Protein AF-A0A1A7Y3J9-F1 (afdb_monomer_lite)

Organism: NCBI:txid60296

pLDDT: mean 87.9, std 9.24, range [48.62, 97.31]

Radius of gyration: 13.87 Å; chains: 1; bounding box: 32×26×36 Å

Sequence (79 aa):
GSGQYLLLVGAPKEKAISLPKVNETGAVYSCPISTDPADCSRMDLVSSTNPSEIVEGMWLGVTVASQRGQPDGRVLACG

Foldseek 3Di:
DPQFDWDKAWFQQDADDQDPPAGGQTWIWIAGPDPDPPRIDTDDPPNDDDPPDDRHSQRWRPDKDWDPPDRVTDIDIGD

InterPro domains:
  IPR028994 Integrin alpha, N-terminal [G3DSA:2.130.10.130] (1-79)
  IPR028994 Integrin alpha, N-terminal [SSF69318] (7-73)

Structure (mmCIF, N/CA/C/O backbone):
data_AF-A0A1A7Y3J9-F1
#
_entry.id   AF-A0A1A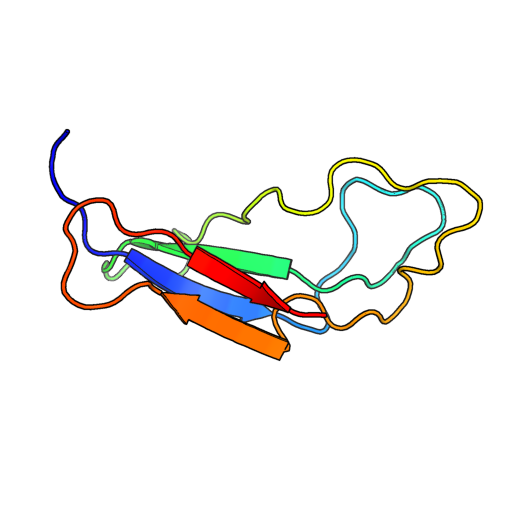7Y3J9-F1
#
loop_
_atom_site.group_PDB
_atom_site.id
_atom_site.type_symbol
_atom_site.label_atom_id
_atom_site.label_alt_id
_atom_site.label_comp_id
_atom_site.label_asym_id
_atom_site.label_entity_id
_atom_site.label_seq_id
_atom_site.pdbx_PDB_ins_code
_atom_site.Cartn_x
_atom_site.Cartn_y
_atom_site.Cartn_z
_atom_site.occupancy
_atom_site.B_iso_or_equiv
_atom_site.auth_seq_id
_atom_site.auth_comp_id
_atom_site.auth_asym_id
_atom_site.auth_atom_id
_atom_site.pdbx_PDB_model_num
ATOM 1 N N . GLY A 1 1 ? -25.082 4.339 7.140 1.00 48.62 1 GLY A N 1
ATOM 2 C CA . GLY A 1 1 ? -24.074 3.297 6.892 1.00 48.62 1 GLY A CA 1
ATOM 3 C C . GLY A 1 1 ? -23.874 2.529 8.174 1.00 48.62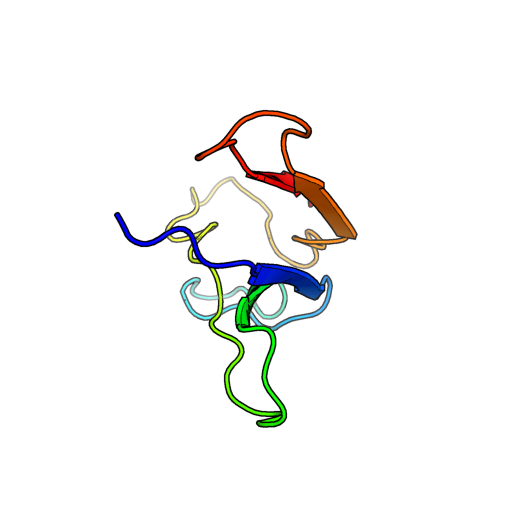 1 GLY A C 1
ATOM 4 O O . GLY A 1 1 ? -23.813 3.152 9.225 1.00 48.62 1 GLY A O 1
ATOM 5 N N . SER A 1 2 ? -23.854 1.201 8.125 1.00 56.62 2 SER A N 1
ATOM 6 C CA . SER A 1 2 ? -23.397 0.397 9.260 1.00 56.62 2 SER A CA 1
ATOM 7 C C . SER A 1 2 ? -21.889 0.593 9.390 1.00 56.62 2 SER A C 1
ATOM 9 O O . SER A 1 2 ? -21.164 0.264 8.454 1.00 56.62 2 SER A O 1
ATOM 11 N N . GLY A 1 3 ? -21.418 1.164 10.500 1.00 65.38 3 GLY A N 1
ATOM 12 C CA . GLY A 1 3 ? -19.982 1.283 10.752 1.00 65.38 3 GLY A CA 1
ATOM 13 C C . GLY A 1 3 ? -19.353 -0.108 10.785 1.00 65.38 3 GLY A C 1
ATOM 14 O O . GLY A 1 3 ? -19.759 -0.944 11.590 1.00 65.38 3 GLY A O 1
ATOM 15 N N . GLN A 1 4 ? -18.403 -0.370 9.889 1.00 78.06 4 GLN A N 1
ATOM 16 C CA . GLN A 1 4 ? -17.644 -1.616 9.858 1.00 78.06 4 GLN A CA 1
ATOM 17 C C . GLN A 1 4 ? -16.187 -1.319 10.192 1.00 78.06 4 GLN A C 1
ATOM 19 O O . GLN A 1 4 ? -15.580 -0.414 9.622 1.00 78.06 4 GLN A O 1
ATOM 24 N N . TYR A 1 5 ? -15.633 -2.078 11.135 1.00 85.94 5 TYR A N 1
ATOM 25 C CA . TYR A 1 5 ? -14.206 -2.040 11.423 1.00 85.94 5 TYR A CA 1
ATOM 26 C C . TYR A 1 5 ? -13.475 -2.866 10.368 1.00 85.94 5 TYR A C 1
ATOM 28 O O . TYR A 1 5 ? -13.773 -4.046 10.183 1.00 85.94 5 TYR A O 1
ATOM 36 N N . LEU A 1 6 ? -12.529 -2.230 9.682 1.00 91.44 6 LEU A N 1
ATOM 37 C CA . LEU A 1 6 ? -11.707 -2.845 8.648 1.00 91.44 6 LEU A CA 1
ATOM 38 C C . LEU A 1 6 ? -10.239 -2.786 9.062 1.00 91.44 6 LEU A C 1
ATOM 40 O O . LEU A 1 6 ? -9.780 -1.791 9.632 1.00 91.44 6 LEU A O 1
ATOM 44 N N . LEU A 1 7 ? -9.499 -3.837 8.732 1.00 92.56 7 LEU A N 1
ATOM 45 C CA . LEU A 1 7 ? -8.046 -3.841 8.739 1.00 92.56 7 LEU A CA 1
ATOM 46 C C . LEU A 1 7 ? -7.544 -3.341 7.380 1.00 92.56 7 LEU A C 1
ATOM 48 O O . LEU A 1 7 ? -7.983 -3.814 6.333 1.00 92.56 7 LEU A O 1
ATOM 52 N N . LEU A 1 8 ? -6.617 -2.387 7.402 1.00 94.81 8 LEU A N 1
ATOM 53 C CA . LEU A 1 8 ? -5.955 -1.876 6.204 1.00 94.81 8 LEU A CA 1
ATOM 54 C C . LEU A 1 8 ? -4.550 -2.467 6.132 1.00 94.81 8 LEU A C 1
ATOM 56 O O . LEU A 1 8 ? -3.783 -2.345 7.089 1.00 94.81 8 LEU A O 1
ATOM 60 N N . VAL A 1 9 ? -4.216 -3.093 5.007 1.00 95.81 9 VAL A N 1
ATOM 61 C CA . VAL A 1 9 ? -2.950 -3.812 4.821 1.00 95.81 9 VAL A CA 1
ATOM 62 C C . VAL A 1 9 ? -2.251 -3.302 3.570 1.00 95.81 9 VAL A C 1
ATOM 64 O O . VAL A 1 9 ? -2.829 -3.286 2.487 1.00 95.81 9 VAL A O 1
ATOM 67 N N . GLY A 1 10 ? -0.997 -2.886 3.716 1.00 96.56 10 GLY A N 1
ATOM 68 C CA . GLY A 1 10 ? -0.137 -2.530 2.593 1.00 96.56 10 GLY A CA 1
ATOM 69 C C . GLY A 1 10 ? 0.592 -3.749 2.026 1.00 96.56 10 GLY A C 1
ATOM 70 O O . GLY A 1 10 ? 1.110 -4.567 2.785 1.00 96.56 10 GLY A O 1
ATOM 71 N N . ALA A 1 11 ? 0.662 -3.855 0.699 1.00 96.69 11 ALA A N 1
ATOM 72 C CA . ALA A 1 11 ? 1.367 -4.909 -0.030 1.00 96.69 11 ALA A CA 1
ATOM 73 C C . ALA A 1 11 ? 2.298 -4.281 -1.090 1.00 96.69 11 ALA A C 1
ATOM 75 O O . ALA A 1 11 ? 1.961 -4.256 -2.275 1.00 96.69 11 ALA A O 1
ATOM 76 N N . PRO A 1 12 ? 3.485 -3.773 -0.699 1.00 95.69 12 PRO A N 1
ATOM 77 C CA . PRO A 1 12 ? 4.323 -2.925 -1.561 1.00 95.69 12 PRO A CA 1
ATOM 78 C C . PRO A 1 12 ? 4.847 -3.614 -2.826 1.00 95.69 12 PRO A C 1
ATOM 80 O O . PRO A 1 12 ? 5.171 -2.954 -3.804 1.00 95.69 12 PRO A O 1
ATOM 83 N N . LYS A 1 13 ? 4.922 -4.948 -2.823 1.00 94.75 13 LYS A N 1
ATOM 84 C CA . LYS A 1 13 ? 5.416 -5.756 -3.950 1.00 94.75 13 LYS A CA 1
ATOM 85 C C . LYS A 1 13 ? 4.307 -6.474 -4.726 1.00 94.75 13 LYS A C 1
ATOM 87 O O . LYS A 1 13 ? 4.578 -7.428 -5.448 1.00 94.75 13 LYS A O 1
ATOM 92 N N . GLU A 1 14 ? 3.054 -6.070 -4.533 1.00 94.50 14 GLU A N 1
ATOM 93 C CA . GLU A 1 14 ? 1.921 -6.666 -5.239 1.00 94.50 14 GLU A CA 1
ATOM 94 C C . GLU A 1 14 ? 1.946 -6.349 -6.741 1.00 94.50 14 GLU A C 1
ATOM 96 O O . GLU A 1 14 ? 2.372 -5.267 -7.173 1.00 94.50 14 GLU A O 1
ATOM 101 N N . LYS A 1 15 ? 1.429 -7.289 -7.538 1.00 91.94 15 LYS A N 1
ATOM 102 C CA . LYS A 1 15 ? 1.358 -7.152 -8.992 1.00 91.94 15 LYS A CA 1
ATOM 103 C C . LYS A 1 15 ? 0.415 -6.032 -9.426 1.00 91.94 15 LYS A C 1
ATOM 105 O O . LYS A 1 15 ? -0.627 -5.781 -8.808 1.00 91.94 15 LYS A O 1
ATOM 110 N N . ALA A 1 16 ? 0.735 -5.396 -10.545 1.00 87.56 16 ALA A N 1
ATOM 111 C CA . ALA A 1 16 ? -0.191 -4.502 -11.227 1.00 87.56 16 ALA A CA 1
ATOM 112 C C . ALA A 1 16 ? -1.362 -5.310 -11.823 1.00 87.56 16 ALA A C 1
ATOM 114 O O . ALA A 1 16 ? -1.153 -6.388 -12.377 1.00 87.56 16 ALA A O 1
ATOM 115 N N . ILE A 1 17 ? -2.595 -4.806 -11.709 1.00 80.94 17 ILE A N 1
ATOM 116 C CA . ILE A 1 17 ? -3.784 -5.430 -12.332 1.00 80.94 17 ILE A CA 1
ATOM 117 C C . ILE A 1 17 ? -4.273 -4.621 -13.538 1.00 80.94 17 ILE A C 1
ATOM 119 O O . ILE A 1 17 ? -4.723 -5.190 -14.527 1.00 80.94 17 ILE A O 1
ATOM 123 N N . SER A 1 18 ? -4.178 -3.296 -13.463 1.00 73.44 18 SER A N 1
ATOM 124 C CA . SER A 1 18 ? -4.842 -2.350 -14.367 1.00 73.44 18 SER A CA 1
ATOM 125 C C . SER A 1 18 ? -3.908 -1.683 -15.381 1.00 73.44 18 SER A C 1
ATOM 127 O O . SER A 1 18 ? -4.379 -0.922 -16.224 1.00 73.44 18 SER A O 1
ATOM 129 N N . LEU A 1 19 ? -2.596 -1.944 -15.328 1.00 77.69 19 LEU A N 1
ATOM 130 C CA . LEU A 1 19 ? -1.605 -1.162 -16.068 1.00 77.69 19 LEU A CA 1
ATOM 131 C C . LEU A 1 19 ? -0.832 -1.998 -17.095 1.00 77.69 19 LEU A C 1
ATOM 133 O O . LEU A 1 19 ? -0.091 -2.910 -16.724 1.00 77.69 19 LEU A O 1
ATOM 137 N N . PRO A 1 20 ? -0.961 -1.692 -18.399 1.00 71.25 20 PRO A N 1
ATOM 138 C CA . PRO A 1 20 ? -0.202 -2.385 -19.426 1.00 71.25 20 PRO A CA 1
ATOM 139 C C . PRO A 1 20 ? 1.288 -2.044 -19.300 1.00 71.25 20 PRO A C 1
ATOM 141 O O . PRO A 1 20 ? 1.653 -0.874 -19.219 1.00 71.25 20 PRO A O 1
ATOM 144 N N . LYS A 1 21 ? 2.149 -3.069 -19.370 1.00 79.38 21 LYS A N 1
ATOM 145 C CA . LYS A 1 21 ? 3.625 -2.974 -19.289 1.00 79.38 21 LYS A CA 1
ATOM 146 C C . LYS A 1 21 ? 4.198 -2.641 -17.904 1.00 79.38 21 LYS A C 1
ATOM 148 O O . LYS A 1 21 ? 5.378 -2.314 -17.827 1.00 79.38 21 LYS A O 1
ATOM 153 N N . VAL A 1 22 ? 3.399 -2.760 -16.847 1.00 84.69 22 VAL A N 1
ATOM 154 C CA . VAL A 1 22 ? 3.860 -2.642 -15.458 1.00 84.69 22 VAL A CA 1
ATOM 155 C C . VAL A 1 22 ? 3.616 -3.980 -14.765 1.00 84.69 22 VAL A C 1
ATOM 157 O O . VAL A 1 22 ? 2.519 -4.524 -14.865 1.00 84.69 22 VAL A O 1
ATOM 160 N N . ASN A 1 23 ? 4.628 -4.539 -14.106 1.00 86.50 23 ASN A N 1
ATOM 161 C CA . ASN A 1 23 ? 4.530 -5.827 -13.417 1.00 86.50 23 ASN A CA 1
ATOM 162 C C . ASN A 1 23 ? 4.253 -5.642 -11.929 1.00 86.50 23 ASN A C 1
ATOM 164 O O . ASN A 1 23 ? 3.347 -6.287 -11.399 1.00 86.50 23 ASN A O 1
ATOM 168 N N . GLU A 1 24 ? 5.004 -4.767 -11.261 1.00 91.94 24 GLU A N 1
ATOM 169 C CA . GLU A 1 24 ? 4.879 -4.507 -9.826 1.00 91.94 24 GLU A CA 1
ATOM 170 C C . GLU A 1 24 ? 4.576 -3.026 -9.582 1.00 91.94 24 GLU A C 1
ATOM 172 O O . GLU A 1 24 ? 5.362 -2.155 -9.938 1.00 91.94 24 GLU A O 1
ATOM 177 N N . THR A 1 25 ? 3.450 -2.731 -8.934 1.00 91.94 25 THR A N 1
ATOM 178 C CA . THR A 1 25 ? 3.119 -1.372 -8.455 1.00 91.94 25 THR A CA 1
ATOM 179 C C . THR A 1 25 ? 3.066 -1.293 -6.939 1.00 91.94 25 THR A C 1
ATOM 181 O O . THR A 1 25 ? 3.237 -0.218 -6.368 1.00 91.94 25 THR A O 1
ATOM 184 N N . GLY A 1 26 ? 2.779 -2.421 -6.289 1.00 94.25 26 GLY A N 1
ATOM 185 C CA . GLY A 1 26 ? 2.223 -2.453 -4.947 1.00 94.25 26 GLY A CA 1
ATOM 186 C C . GLY A 1 26 ? 0.698 -2.315 -4.944 1.00 94.25 26 GLY A C 1
ATOM 187 O O . GLY A 1 26 ? 0.059 -2.061 -5.975 1.00 94.25 26 GLY A O 1
ATOM 188 N N . ALA A 1 27 ? 0.106 -2.521 -3.772 1.00 94.75 27 ALA A N 1
ATOM 189 C CA . ALA A 1 27 ? -1.327 -2.437 -3.536 1.00 94.75 27 ALA A CA 1
ATOM 190 C C . ALA A 1 27 ? -1.637 -2.162 -2.060 1.00 94.75 27 ALA A C 1
ATOM 192 O O . ALA A 1 27 ? -0.799 -2.325 -1.172 1.00 94.75 27 ALA A O 1
ATOM 193 N N . VAL A 1 28 ? -2.891 -1.802 -1.801 1.00 95.94 28 VAL A N 1
ATOM 194 C CA . VAL A 1 28 ? -3.469 -1.763 -0.457 1.00 95.94 28 VAL A CA 1
ATOM 195 C C . VAL A 1 28 ? -4.726 -2.621 -0.458 1.00 95.94 28 VAL A C 1
ATOM 197 O O . VAL A 1 28 ? -5.482 -2.610 -1.429 1.00 95.94 28 VAL A O 1
ATOM 200 N N . TYR A 1 29 ? -4.941 -3.359 0.622 1.00 95.62 29 TYR A N 1
ATOM 201 C CA . TYR A 1 29 ? -6.107 -4.203 0.836 1.00 95.62 29 TYR A CA 1
ATOM 202 C C . TYR A 1 29 ? -6.919 -3.700 2.030 1.00 95.62 29 TYR A C 1
ATOM 204 O O . TYR A 1 29 ? -6.362 -3.253 3.036 1.00 95.62 29 TYR A O 1
ATOM 212 N N . SER A 1 30 ? -8.240 -3.805 1.918 1.00 94.75 30 SER A N 1
ATOM 213 C CA . SER A 1 30 ? -9.186 -3.639 3.018 1.00 94.75 30 SER A CA 1
ATOM 214 C C . SER A 1 30 ? -9.778 -4.999 3.373 1.00 94.75 30 SER A C 1
ATOM 216 O O . SER A 1 30 ? -10.398 -5.634 2.517 1.00 94.75 30 SER A O 1
ATOM 218 N N . CYS A 1 31 ? -9.609 -5.430 4.618 1.00 94.88 31 CYS A N 1
ATOM 219 C CA . CYS A 1 31 ? -10.091 -6.719 5.103 1.00 94.88 31 CYS A CA 1
ATOM 220 C C . CYS A 1 31 ? -11.108 -6.504 6.232 1.00 94.88 31 CYS A C 1
ATOM 222 O O . CYS A 1 31 ? -10.818 -5.754 7.173 1.00 94.88 31 CYS A O 1
ATOM 224 N N . PRO A 1 32 ? -12.292 -7.130 6.180 1.00 94.25 32 PRO A N 1
ATOM 225 C CA . PRO A 1 32 ? -13.153 -7.259 7.347 1.00 94.25 32 PRO A CA 1
ATOM 226 C C . PRO A 1 32 ? -12.409 -7.933 8.506 1.00 94.25 32 PRO A C 1
ATOM 228 O O . PRO A 1 32 ? -11.525 -8.759 8.305 1.00 94.25 32 PRO A O 1
ATOM 231 N N . ILE A 1 33 ? -12.761 -7.592 9.746 1.00 91.12 33 ILE A N 1
ATOM 232 C CA . ILE A 1 33 ? -12.252 -8.335 10.906 1.00 91.12 33 ILE A CA 1
ATOM 233 C C . ILE A 1 33 ? -13.090 -9.609 11.042 1.00 91.12 33 ILE A C 1
ATOM 235 O O . ILE A 1 33 ? -14.138 -9.607 11.691 1.00 91.12 33 ILE A O 1
ATOM 239 N N . SER A 1 34 ? -12.642 -10.681 10.394 1.00 90.56 34 SER A N 1
ATOM 240 C CA . SER A 1 34 ? -13.283 -11.994 10.421 1.00 90.56 34 SER A CA 1
ATOM 241 C C . SER A 1 34 ? -12.248 -13.119 10.577 1.00 90.56 34 SER A C 1
ATOM 243 O O . SER A 1 34 ? -11.046 -12.875 10.672 1.00 90.56 34 SER A O 1
ATOM 245 N N . THR A 1 35 ? -12.718 -14.363 10.680 1.00 92.00 35 THR A N 1
ATOM 246 C CA . THR A 1 35 ? -11.862 -15.560 10.703 1.00 92.00 35 THR A CA 1
ATOM 247 C C . THR A 1 35 ? -11.563 -16.114 9.308 1.00 92.00 35 THR A C 1
ATOM 249 O O . THR A 1 35 ? -10.816 -17.084 9.204 1.00 92.00 35 THR A O 1
ATOM 252 N N . ASP A 1 36 ? -12.182 -15.568 8.259 1.00 93.75 36 ASP A N 1
ATOM 253 C CA . ASP A 1 36 ? -11.934 -15.979 6.879 1.00 93.75 36 ASP A CA 1
ATOM 254 C C . ASP A 1 36 ? -10.616 -15.355 6.389 1.00 93.75 36 ASP A C 1
ATOM 256 O O . ASP A 1 36 ? -10.502 -14.134 6.338 1.00 93.75 36 ASP A O 1
ATOM 260 N N . PRO A 1 37 ? -9.597 -16.153 6.029 1.00 87.06 37 PRO A N 1
ATOM 261 C CA . PRO A 1 37 ? -8.321 -15.621 5.561 1.00 87.06 37 PRO A CA 1
ATOM 262 C C . PRO A 1 37 ? -8.372 -15.022 4.144 1.00 87.06 37 PRO A C 1
ATOM 264 O O . PRO A 1 37 ? -7.375 -14.447 3.705 1.00 87.06 37 PRO A O 1
ATOM 267 N N . ALA A 1 38 ? -9.472 -15.192 3.403 1.00 92.06 38 ALA A N 1
ATOM 268 C CA . ALA A 1 38 ? -9.590 -14.810 1.994 1.00 92.06 38 ALA A CA 1
ATOM 269 C C . ALA A 1 38 ? -10.557 -13.637 1.740 1.00 92.06 38 ALA A C 1
ATOM 2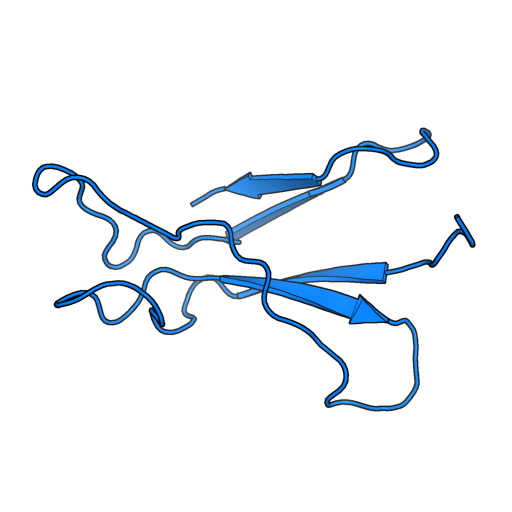71 O O . ALA A 1 38 ? -10.871 -13.345 0.587 1.00 92.06 38 ALA A O 1
ATOM 272 N N . ASP A 1 39 ? -11.016 -12.942 2.783 1.00 93.81 39 ASP A N 1
ATOM 273 C CA . ASP A 1 39 ? -12.016 -11.869 2.684 1.00 93.81 39 ASP A CA 1
ATOM 274 C C . ASP A 1 39 ? -11.429 -10.460 2.429 1.00 93.81 39 ASP A C 1
ATOM 276 O O . ASP A 1 39 ? -12.157 -9.464 2.361 1.00 93.81 39 ASP A O 1
ATOM 280 N N . CYS A 1 40 ? -10.113 -10.362 2.231 1.00 94.44 40 CYS A N 1
ATOM 281 C CA . CYS A 1 40 ? -9.434 -9.122 1.871 1.00 94.44 40 CYS A CA 1
ATOM 282 C C . CYS A 1 40 ? -9.750 -8.688 0.433 1.00 94.44 40 CYS A C 1
AT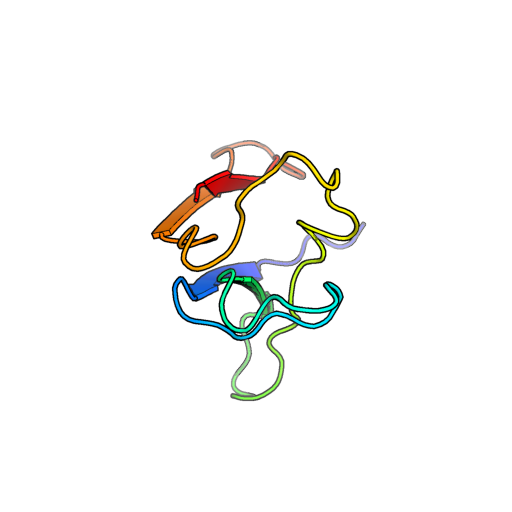OM 284 O O . CYS A 1 40 ? -9.539 -9.423 -0.530 1.00 94.44 40 CYS A O 1
ATOM 286 N N . SER A 1 41 ? -10.163 -7.433 0.271 1.00 94.62 41 SER A N 1
ATOM 287 C CA . SER A 1 41 ? -10.434 -6.824 -1.034 1.00 94.62 41 SER A CA 1
ATOM 288 C C . SER A 1 41 ? -9.366 -5.793 -1.392 1.00 94.62 41 SER A C 1
ATOM 290 O O . SER A 1 41 ? -9.023 -4.940 -0.573 1.00 94.62 41 SER A O 1
ATOM 292 N N . ARG A 1 42 ? -8.831 -5.853 -2.618 1.00 93.25 42 ARG A N 1
ATOM 293 C CA . ARG A 1 42 ? -7.863 -4.863 -3.118 1.00 93.25 42 ARG A CA 1
ATOM 294 C C . ARG A 1 42 ? -8.546 -3.508 -3.313 1.00 93.25 42 ARG A C 1
ATOM 296 O O . ARG A 1 42 ? -9.601 -3.433 -3.936 1.00 93.25 42 ARG A O 1
ATOM 303 N N . MET A 1 43 ? -7.914 -2.441 -2.836 1.00 91.69 43 MET A N 1
ATOM 304 C CA . MET A 1 43 ? -8.352 -1.066 -3.069 1.00 91.69 43 MET A CA 1
ATOM 305 C C . MET A 1 43 ? -7.883 -0.583 -4.447 1.00 91.69 43 MET A C 1
ATOM 307 O O . MET A 1 43 ? -6.714 -0.747 -4.807 1.00 91.69 43 MET A O 1
ATOM 311 N N . ASP A 1 44 ? -8.782 0.042 -5.203 1.00 87.88 44 ASP A N 1
ATOM 312 C CA . ASP A 1 44 ? -8.464 0.637 -6.502 1.00 87.88 44 ASP A CA 1
ATOM 313 C C . ASP A 1 44 ? -7.933 2.068 -6.321 1.00 87.88 44 ASP A C 1
ATOM 315 O O . ASP A 1 44 ? -8.693 3.033 -6.250 1.00 87.88 44 ASP A O 1
ATOM 319 N N . LE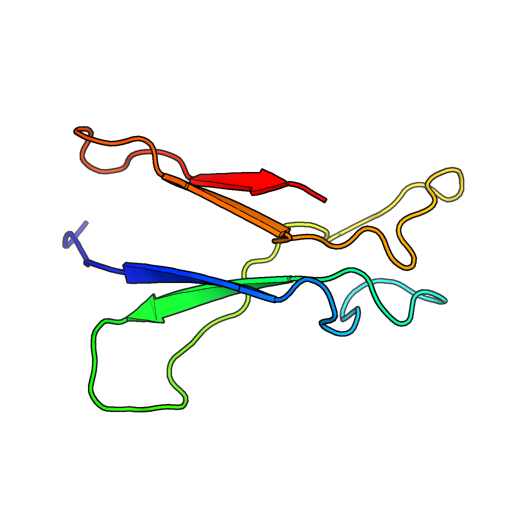U A 1 45 ? -6.613 2.187 -6.145 1.00 85.00 45 LEU A N 1
ATOM 320 C CA . LEU A 1 45 ? -5.920 3.468 -5.934 1.00 85.00 45 LEU A CA 1
ATOM 321 C C . LEU A 1 45 ? -5.190 3.971 -7.186 1.00 85.00 45 LEU A C 1
ATOM 323 O O . LEU A 1 45 ? -4.918 5.163 -7.297 1.00 85.00 45 LEU A O 1
ATOM 327 N N . VAL A 1 46 ? -4.856 3.068 -8.112 1.00 78.94 46 VAL A N 1
ATOM 328 C CA . VAL A 1 46 ? -4.133 3.376 -9.353 1.00 78.94 46 VAL A CA 1
ATOM 329 C C . VAL A 1 46 ? -4.865 2.690 -10.503 1.00 78.94 46 VAL A C 1
ATOM 331 O O . VAL A 1 46 ? -4.578 1.548 -10.866 1.00 78.94 46 VAL A O 1
ATOM 334 N N . SER A 1 47 ? -5.850 3.392 -11.057 1.00 70.69 47 SER A N 1
ATOM 335 C CA . SER A 1 47 ? -6.693 2.901 -12.153 1.00 70.69 47 SER A CA 1
ATOM 336 C C . SER A 1 47 ? -6.215 3.363 -13.534 1.00 70.69 47 SER A C 1
ATOM 338 O O . SER A 1 47 ? -6.526 2.728 -14.540 1.00 70.69 47 SER A O 1
ATOM 340 N N . SER A 1 48 ? -5.415 4.430 -13.598 1.00 72.62 48 SER A N 1
ATOM 341 C CA . SER A 1 48 ? -4.818 4.955 -14.829 1.00 72.62 48 SER A CA 1
ATOM 342 C C . SER A 1 48 ? -3.484 5.628 -14.537 1.00 72.62 48 SER A C 1
ATOM 344 O O . SER A 1 48 ? -3.354 6.284 -13.505 1.00 72.62 48 SER A O 1
ATOM 346 N N . THR A 1 49 ? -2.533 5.531 -15.462 1.00 74.75 49 THR A N 1
ATOM 347 C CA . THR A 1 49 ? -1.277 6.290 -15.413 1.00 74.75 49 THR A CA 1
ATOM 348 C C . THR A 1 49 ? -1.091 7.094 -16.683 1.00 74.75 49 THR A C 1
ATOM 350 O O . THR A 1 49 ? -1.545 6.706 -17.766 1.00 74.75 49 THR A O 1
ATOM 353 N N . ASN A 1 50 ? -0.392 8.217 -16.559 1.00 79.56 50 ASN A N 1
ATOM 354 C CA . ASN A 1 50 ? 0.081 8.933 -17.731 1.00 79.56 50 ASN A CA 1
ATOM 355 C C . ASN A 1 50 ? 1.301 8.206 -18.322 1.00 79.56 50 ASN A C 1
ATOM 357 O O . ASN A 1 50 ? 2.121 7.676 -17.574 1.00 79.56 50 ASN A O 1
ATOM 361 N N . PRO A 1 51 ? 1.502 8.223 -19.652 1.00 75.44 51 PRO A N 1
ATOM 362 C CA . PRO A 1 51 ? 2.657 7.573 -20.280 1.00 75.44 51 PRO A CA 1
ATOM 363 C C . PRO A 1 51 ? 4.022 8.099 -19.806 1.00 75.44 51 PRO A C 1
ATOM 365 O O . PRO A 1 51 ? 5.038 7.445 -20.019 1.00 75.44 51 PRO A O 1
ATOM 368 N N . SER A 1 52 ? 4.053 9.294 -19.212 1.00 82.00 52 SER A N 1
ATOM 369 C CA . SER A 1 52 ? 5.246 9.921 -18.638 1.00 82.00 52 SER A CA 1
ATOM 370 C C . SER A 1 52 ? 5.541 9.500 -17.195 1.00 82.00 52 SER A C 1
ATOM 372 O O . SER A 1 52 ? 6.598 9.848 -16.676 1.00 82.00 52 SER A O 1
ATOM 374 N N . GLU A 1 53 ? 4.618 8.809 -16.525 1.00 83.62 53 GLU A N 1
ATOM 375 C CA . GLU A 1 53 ? 4.764 8.386 -15.131 1.00 83.62 53 GLU A CA 1
ATOM 376 C C . GLU A 1 53 ? 5.442 7.017 -15.047 1.00 83.62 53 GLU A C 1
ATOM 378 O O . GLU A 1 53 ? 5.088 6.077 -15.761 1.00 83.62 53 GLU A O 1
ATOM 383 N N . ILE A 1 54 ? 6.410 6.894 -14.138 1.00 84.31 54 ILE A N 1
ATOM 384 C CA . ILE A 1 54 ? 7.070 5.625 -13.830 1.00 84.31 54 ILE A CA 1
ATOM 385 C C . ILE A 1 54 ? 6.457 5.104 -12.535 1.00 84.31 54 ILE A C 1
ATOM 387 O O . ILE A 1 54 ? 6.706 5.655 -11.468 1.00 84.31 54 ILE A O 1
ATOM 391 N N . VAL A 1 55 ? 5.654 4.049 -12.645 1.00 86.44 55 VAL A N 1
ATOM 392 C CA . VAL A 1 55 ? 4.987 3.409 -11.497 1.00 86.44 55 VAL A CA 1
ATOM 393 C C . VAL A 1 55 ? 5.467 1.976 -11.238 1.00 86.44 55 VAL A C 1
ATOM 395 O O . VAL A 1 55 ? 5.015 1.329 -10.294 1.00 86.44 55 VAL A O 1
ATOM 398 N N . GLU A 1 56 ? 6.381 1.472 -12.073 1.00 88.31 56 GLU A N 1
ATOM 399 C CA . GLU A 1 56 ? 7.044 0.185 -11.852 1.00 88.31 56 GLU A CA 1
ATOM 400 C C . GLU A 1 56 ? 7.902 0.267 -10.591 1.00 88.31 56 GLU A C 1
ATOM 402 O O . GLU A 1 56 ? 8.750 1.151 -10.463 1.00 88.31 56 GLU A O 1
ATOM 407 N N . GLY A 1 57 ? 7.685 -0.657 -9.659 1.00 89.94 57 GLY A N 1
ATOM 408 C CA . GLY A 1 57 ? 8.403 -0.679 -8.393 1.00 89.94 57 GLY A CA 1
ATOM 409 C C . GLY A 1 57 ? 8.155 0.568 -7.541 1.00 89.94 57 GLY A C 1
ATOM 410 O O . GLY A 1 57 ? 9.037 0.947 -6.778 1.00 89.94 57 GLY A O 1
ATOM 411 N N . MET A 1 58 ? 6.977 1.194 -7.644 1.00 91.69 58 MET A N 1
ATOM 412 C CA . MET A 1 58 ? 6.605 2.354 -6.821 1.00 91.69 58 MET A CA 1
ATOM 413 C C . MET A 1 58 ? 6.381 1.995 -5.346 1.00 91.69 58 MET A C 1
ATOM 415 O O . MET A 1 58 ? 6.387 2.871 -4.505 1.00 91.69 58 MET A O 1
ATOM 419 N N . TRP A 1 59 ? 6.194 0.720 -4.993 1.00 94.50 59 TRP A N 1
ATOM 420 C CA . TRP A 1 59 ? 5.988 0.305 -3.596 1.00 94.50 59 TRP A CA 1
ATOM 421 C C . TRP A 1 59 ? 4.716 0.878 -2.953 1.00 94.50 59 TRP A C 1
ATOM 423 O O . TRP A 1 59 ? 4.679 1.175 -1.755 1.00 94.50 59 TRP A O 1
ATOM 433 N N . LEU A 1 60 ? 3.630 0.974 -3.724 1.00 94.25 60 LEU A N 1
ATOM 434 C CA . LEU A 1 60 ? 2.337 1.410 -3.204 1.00 94.25 60 LEU A CA 1
ATOM 435 C C . LEU A 1 60 ? 1.901 0.553 -2.009 1.00 94.25 60 LEU A C 1
ATOM 437 O O . LEU A 1 60 ? 1.800 -0.671 -2.098 1.00 94.25 60 LEU A O 1
ATOM 441 N N . GLY A 1 61 ? 1.597 1.219 -0.899 1.00 95.75 61 GLY A N 1
ATOM 442 C CA . GLY A 1 61 ? 1.242 0.571 0.357 1.00 95.75 61 GLY A CA 1
ATOM 443 C C . GLY A 1 61 ? 2.432 0.337 1.288 1.00 95.75 61 GLY A C 1
ATOM 444 O O . GLY A 1 61 ? 2.253 -0.311 2.314 1.00 95.75 61 GLY A O 1
ATOM 445 N N . VAL A 1 62 ? 3.627 0.877 1.003 1.00 97.31 62 VAL A N 1
ATOM 446 C CA . VAL A 1 62 ? 4.754 0.869 1.964 1.00 97.31 62 VAL A CA 1
ATOM 447 C C . VAL A 1 62 ? 4.389 1.571 3.270 1.00 97.31 62 VAL A C 1
ATOM 449 O O . VAL A 1 62 ? 4.867 1.209 4.341 1.00 97.31 62 VAL A O 1
ATOM 452 N N . THR A 1 63 ? 3.502 2.563 3.191 1.00 96.62 63 THR A N 1
ATOM 453 C CA . THR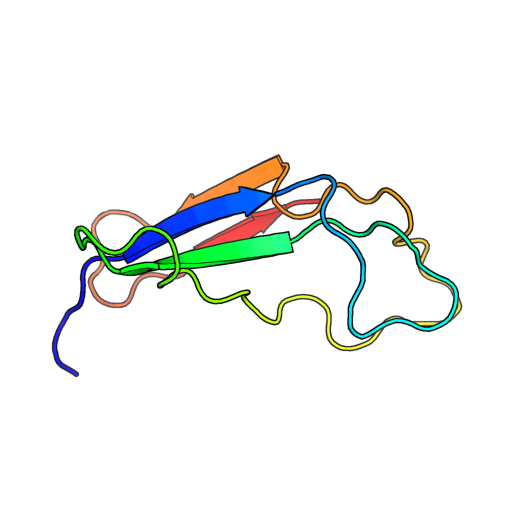 A 1 63 ? 2.878 3.206 4.347 1.00 96.62 63 THR A CA 1
ATOM 454 C C . THR A 1 63 ? 1.383 3.340 4.102 1.00 96.62 63 THR A C 1
ATOM 456 O O . THR A 1 63 ? 0.965 3.768 3.027 1.00 96.62 63 THR A O 1
ATOM 459 N N . VAL A 1 64 ? 0.585 3.003 5.117 1.00 96.25 64 VAL A N 1
ATOM 460 C CA . VAL A 1 64 ? -0.870 3.189 5.136 1.00 96.25 64 VAL A CA 1
ATOM 461 C C . VAL A 1 64 ? -1.258 3.837 6.461 1.00 96.25 64 VAL A C 1
ATOM 463 O O . VAL A 1 64 ? -0.802 3.412 7.524 1.00 96.25 64 VAL A O 1
ATOM 466 N N . ALA A 1 65 ? -2.090 4.874 6.411 1.00 95.06 65 ALA A N 1
ATOM 467 C CA . ALA A 1 65 ? -2.545 5.602 7.588 1.00 95.06 65 ALA A CA 1
ATOM 468 C C . ALA A 1 65 ? -4.037 5.926 7.491 1.00 95.06 65 ALA A C 1
ATOM 470 O O . ALA A 1 65 ? -4.525 6.353 6.448 1.00 95.06 65 ALA A O 1
ATOM 471 N N . SER A 1 66 ? -4.759 5.764 8.599 1.00 92.38 66 SER A N 1
ATOM 472 C CA . SER A 1 66 ? -6.151 6.193 8.728 1.00 92.38 66 SER A CA 1
ATOM 473 C C . SER A 1 66 ? -6.261 7.466 9.564 1.00 92.38 66 SER A C 1
ATOM 475 O O . SER A 1 66 ? -5.509 7.686 10.520 1.00 92.38 66 SER A O 1
ATOM 477 N N . GLN A 1 67 ? -7.222 8.314 9.211 1.00 92.88 67 GLN A N 1
ATOM 478 C CA . GLN A 1 67 ? -7.574 9.496 9.983 1.00 92.88 67 GLN A CA 1
ATOM 479 C C . GLN A 1 67 ? -8.247 9.070 11.292 1.00 92.88 67 GLN A C 1
ATOM 481 O O . GLN A 1 67 ? -9.407 8.665 11.326 1.00 92.88 67 GLN A O 1
ATOM 486 N N . ARG A 1 68 ? -7.491 9.132 12.387 1.00 87.12 68 ARG A N 1
ATOM 487 C CA . ARG A 1 68 ? -7.948 8.664 13.700 1.00 87.12 68 ARG A CA 1
ATOM 488 C C . ARG A 1 68 ? -9.012 9.584 14.298 1.00 87.12 68 ARG A C 1
ATOM 490 O O . ARG A 1 68 ? -9.004 10.790 14.073 1.00 87.12 68 ARG A O 1
ATOM 497 N N . GLY A 1 69 ? -9.886 9.004 15.122 1.00 84.44 69 GLY A N 1
ATOM 498 C CA . GLY A 1 69 ? -10.856 9.748 15.933 1.00 84.44 69 GLY A CA 1
ATOM 499 C C . GLY A 1 69 ? -12.038 10.340 15.160 1.00 84.44 69 GLY A C 1
ATOM 500 O O . GLY A 1 69 ? -12.842 11.046 15.761 1.00 84.44 69 GLY A O 1
ATOM 501 N N . GLN A 1 70 ? -12.161 10.054 13.861 1.00 85.00 70 GLN A N 1
ATOM 502 C CA . GLN A 1 70 ? -13.285 10.481 13.030 1.00 85.00 70 GLN A CA 1
ATOM 503 C C . GLN A 1 70 ? -14.013 9.253 12.470 1.00 85.00 70 GLN A C 1
ATOM 505 O O . GLN A 1 70 ? -13.405 8.478 11.726 1.00 85.00 70 GLN A O 1
ATOM 510 N N . PRO A 1 71 ? -15.299 9.052 12.814 1.00 84.44 71 PRO A N 1
ATOM 511 C CA . PRO A 1 71 ? -16.174 8.171 12.048 1.00 84.44 71 PRO A CA 1
ATOM 512 C C . PRO A 1 71 ? -16.160 8.597 10.575 1.00 84.44 71 PRO A C 1
ATOM 514 O O . PRO A 1 71 ? -16.114 9.792 10.291 1.00 84.44 71 PRO A O 1
ATOM 517 N N . ASP A 1 72 ? -16.145 7.630 9.657 1.00 86.12 72 ASP A N 1
ATOM 518 C CA . ASP A 1 72 ? -16.026 7.870 8.208 1.00 86.12 72 ASP A CA 1
ATOM 519 C C . ASP A 1 72 ? -14.749 8.644 7.798 1.00 86.12 72 ASP A C 1
ATOM 521 O O . ASP A 1 72 ? -14.704 9.330 6.773 1.00 86.12 72 ASP A O 1
ATOM 525 N N . GLY A 1 73 ? -13.690 8.530 8.611 1.00 88.69 73 GLY A N 1
ATOM 526 C CA . GLY A 1 73 ? -12.384 9.130 8.357 1.00 88.69 73 GLY A CA 1
ATOM 527 C C . GLY A 1 73 ? -11.708 8.600 7.089 1.00 88.69 73 GLY A C 1
ATOM 528 O O . GLY A 1 73 ? -11.954 7.486 6.624 1.00 88.69 73 GLY A O 1
ATOM 529 N N . ARG A 1 74 ? -10.816 9.413 6.520 1.00 91.62 74 ARG A N 1
ATOM 530 C CA . ARG A 1 74 ? -10.106 9.079 5.276 1.00 91.62 74 ARG A CA 1
ATOM 531 C C . ARG A 1 74 ? -8.916 8.150 5.519 1.00 91.62 74 ARG A C 1
ATOM 533 O O . ARG A 1 74 ? -8.381 8.066 6.625 1.00 91.62 74 ARG A O 1
ATOM 540 N N . VAL A 1 75 ? -8.473 7.502 4.448 1.00 92.56 75 VAL A N 1
ATOM 541 C CA . VAL A 1 75 ? -7.274 6.658 4.415 1.00 92.56 75 VAL A CA 1
ATOM 542 C C . VAL A 1 75 ? -6.271 7.249 3.429 1.00 92.56 75 VAL A C 1
ATOM 544 O O . VAL A 1 75 ? -6.649 7.693 2.348 1.00 92.56 75 VAL A O 1
ATOM 547 N N . LEU A 1 76 ? -5.000 7.249 3.816 1.00 94.56 76 LEU A N 1
ATOM 548 C CA . LEU A 1 76 ? -3.853 7.606 2.991 1.00 94.56 76 LEU A CA 1
ATOM 549 C C . LEU A 1 76 ? -2.995 6.360 2.766 1.00 94.56 76 LEU A C 1
ATOM 551 O O . LEU A 1 76 ? -2.744 5.602 3.705 1.00 94.56 76 LEU A O 1
ATOM 555 N N . ALA A 1 77 ? -2.498 6.197 1.546 1.00 95.19 77 ALA A N 1
ATOM 556 C CA . ALA A 1 77 ? -1.462 5.236 1.208 1.00 95.19 77 ALA A CA 1
ATOM 557 C C . ALA A 1 77 ? -0.377 5.923 0.376 1.00 95.19 77 ALA A C 1
ATOM 559 O O . ALA A 1 77 ? -0.692 6.783 -0.445 1.00 95.19 77 ALA A O 1
ATOM 560 N N . CYS A 1 78 ? 0.878 5.534 0.592 1.00 93.69 78 CYS A N 1
ATOM 561 C CA . CYS A 1 78 ? 2.031 6.073 -0.130 1.00 93.69 78 CYS A CA 1
ATOM 562 C C . CYS A 1 78 ? 2.752 4.972 -0.916 1.00 93.69 78 CYS A C 1
ATOM 564 O O . CYS A 1 78 ? 2.706 3.801 -0.524 1.00 93.69 78 CYS A O 1
ATOM 566 N N . GLY A 1 79 ? 3.428 5.382 -1.987 1.00 91.19 79 GLY A N 1
ATOM 567 C CA . GLY A 1 79 ? 4.379 4.634 -2.806 1.00 91.19 79 GLY A CA 1
ATOM 568 C C . GLY A 1 79 ? 5.339 5.639 -3.425 1.00 91.19 79 GLY A C 1
ATOM 569 O O . GLY A 1 79 ? 4.824 6.695 -3.856 1.00 91.19 79 GLY A O 1
#

Secondary structure (DSSP, 8-state):
-----EEEEEETTPBPSS-TT-SB-BEEEEEESSS-TT--EE----S---TT---TT--BTSEEEE-TT-TT--EEEE-